Protein AF-A0A9D7ISS3-F1 (afdb_monomer_lite)

Foldseek 3Di:
DDDDDDDPPPPDDPVVVVVVVVPPPPPDDDDDDDDDDDPDPPPVVVVVVVVVVVVVVVVVVVVVVVVVLVVQLVVLVVQLVVLVVQLVVLVVQLVVLVVLLVVQVVCVVVVNHDPVVNVVSVVSNVVSVVSNVVSVVSNVVSVVSSCVSVVVVCVVVVPDDPDPPDDDDD

pLDDT: mean 79.05, std 20.04, range [38.28, 98.62]

Radius of gyration: 44.77 Å; chains: 1; bounding box: 69×73×127 Å

Structure (mmCIF, N/CA/C/O backbone):
data_AF-A0A9D7ISS3-F1
#
_entry.id   AF-A0A9D7ISS3-F1
#
loop_
_atom_site.group_PDB
_atom_site.id
_atom_site.type_symbol
_atom_site.label_atom_id
_atom_site.label_alt_id
_atom_site.label_comp_id
_atom_site.label_asym_id
_atom_site.label_entity_id
_atom_site.label_seq_id
_atom_site.pdbx_PDB_ins_code
_atom_site.Cartn_x
_atom_site.Cartn_y
_atom_site.Cartn_z
_atom_site.occupancy
_atom_site.B_iso_or_equiv
_atom_site.auth_seq_id
_atom_site.auth_comp_id
_atom_site.auth_asym_id
_atom_site.auth_atom_id
_atom_site.pdbx_PDB_model_num
ATOM 1 N N . MET A 1 1 ? 44.462 61.472 -77.812 1.00 38.28 1 MET A N 1
ATOM 2 C CA . MET A 1 1 ? 44.457 61.319 -79.284 1.00 38.28 1 MET A CA 1
ATOM 3 C C . MET A 1 1 ? 43.554 60.134 -79.609 1.00 38.28 1 MET A C 1
ATOM 5 O O . MET A 1 1 ? 43.653 59.120 -78.936 1.00 38.28 1 MET A O 1
ATOM 9 N N . TRP A 1 2 ? 42.589 60.338 -80.500 1.00 43.53 2 TRP A N 1
ATOM 10 C CA . TRP A 1 2 ? 41.388 59.525 -80.738 1.00 43.53 2 TRP A CA 1
ATOM 11 C C . TRP A 1 2 ? 41.636 58.244 -81.549 1.00 43.53 2 TRP A C 1
ATOM 13 O O . TRP A 1 2 ? 42.431 58.313 -82.481 1.00 43.53 2 TRP A O 1
ATOM 23 N N . GLN A 1 3 ? 40.850 57.172 -81.331 1.00 53.03 3 GLN A N 1
ATOM 24 C CA . GLN A 1 3 ? 40.242 56.407 -82.442 1.00 53.03 3 GLN A CA 1
ATOM 25 C C . GLN A 1 3 ? 39.093 55.451 -82.033 1.00 53.03 3 GLN A C 1
ATOM 27 O O . GLN A 1 3 ? 39.272 54.499 -81.286 1.00 53.03 3 GLN A O 1
ATOM 32 N N . ARG A 1 4 ? 37.912 55.794 -82.575 1.00 42.59 4 ARG A N 1
ATOM 33 C CA . ARG A 1 4 ? 36.720 55.029 -83.010 1.00 42.59 4 ARG A CA 1
ATOM 34 C C . ARG A 1 4 ? 36.436 53.634 -82.432 1.00 42.59 4 ARG A C 1
ATOM 36 O O . ARG A 1 4 ? 37.156 52.674 -82.675 1.00 42.59 4 ARG A O 1
ATOM 43 N N . GLY A 1 5 ? 35.236 53.519 -81.859 1.00 46.88 5 GLY A N 1
ATOM 44 C CA . GLY A 1 5 ? 34.550 52.251 -81.648 1.00 46.88 5 GLY A CA 1
ATOM 45 C C . GLY A 1 5 ? 34.221 51.530 -82.958 1.00 46.88 5 GLY A C 1
ATOM 46 O O . GLY A 1 5 ? 33.823 52.142 -83.951 1.00 46.88 5 GLY A O 1
ATOM 47 N N . SER A 1 6 ? 34.371 50.211 -82.915 1.00 49.19 6 SER A N 1
ATOM 48 C CA . SER A 1 6 ? 33.717 49.262 -83.808 1.00 49.19 6 SER A CA 1
ATOM 49 C C . SER A 1 6 ? 32.993 48.264 -82.910 1.00 49.19 6 SER A C 1
ATOM 51 O O . SER A 1 6 ? 33.610 47.512 -82.160 1.00 49.19 6 SER A O 1
ATOM 53 N N . PHE A 1 7 ? 31.666 48.338 -82.898 1.00 45.31 7 PHE A N 1
ATOM 54 C CA . PHE A 1 7 ? 30.847 47.303 -82.284 1.00 45.31 7 PHE A CA 1
ATOM 55 C C . PHE A 1 7 ? 30.885 46.094 -83.225 1.00 45.31 7 PHE A C 1
ATOM 57 O O . PHE A 1 7 ? 30.607 46.280 -84.412 1.00 45.31 7 PHE A O 1
ATOM 64 N N . PRO A 1 8 ? 31.242 44.883 -82.765 1.00 49.69 8 PRO A N 1
ATOM 65 C CA . PRO A 1 8 ? 31.103 43.703 -83.601 1.00 49.69 8 PRO A CA 1
ATOM 66 C C . PRO A 1 8 ? 29.614 43.489 -83.892 1.00 49.69 8 PRO A C 1
ATOM 68 O O . PRO A 1 8 ? 28.801 43.322 -82.982 1.00 49.69 8 PRO A O 1
ATOM 71 N N . GLU A 1 9 ? 29.258 43.542 -85.174 1.00 45.56 9 GLU A N 1
ATOM 72 C CA . GLU A 1 9 ? 27.946 43.157 -85.674 1.00 45.56 9 GLU A CA 1
ATOM 73 C C . GLU A 1 9 ? 27.687 41.697 -85.292 1.00 45.56 9 GLU A C 1
ATOM 75 O O . GLU A 1 9 ? 28.350 40.775 -85.771 1.00 45.56 9 GLU A O 1
ATOM 80 N N . PHE A 1 10 ? 26.708 41.474 -84.419 1.00 43.47 10 PHE A N 1
ATOM 81 C CA . PHE A 1 10 ? 26.147 40.151 -84.186 1.00 43.47 10 PHE A CA 1
ATOM 82 C C . PHE A 1 10 ? 25.366 39.724 -85.438 1.00 43.47 10 PHE A C 1
ATOM 84 O O . PHE A 1 10 ? 24.147 39.872 -85.522 1.00 43.47 10 PHE A O 1
ATOM 91 N N . LEU A 1 11 ? 26.072 39.187 -86.433 1.00 50.19 11 LEU A N 1
ATOM 92 C CA . LEU A 1 11 ? 25.475 38.428 -87.530 1.00 50.19 11 LEU A CA 1
ATOM 93 C C . LEU A 1 11 ? 24.977 37.085 -86.980 1.00 50.19 11 LEU A C 1
ATOM 95 O O . LEU A 1 11 ? 25.670 36.073 -87.001 1.00 50.19 11 LEU A O 1
ATOM 99 N N . GLY A 1 12 ? 23.758 37.097 -86.445 1.00 50.09 12 GLY A N 1
ATOM 100 C CA . GLY A 1 12 ? 23.116 35.921 -85.859 1.00 50.09 12 GLY A CA 1
ATOM 101 C C . GLY A 1 12 ? 21.651 36.177 -85.529 1.00 50.09 12 GLY A C 1
ATOM 102 O O . GLY A 1 12 ? 21.244 36.064 -84.379 1.00 50.09 12 GLY A O 1
ATOM 103 N N . GLY A 1 13 ? 20.863 36.590 -86.524 1.00 52.00 13 GLY A N 1
ATOM 104 C CA . GLY A 1 13 ? 19.436 36.866 -86.354 1.00 52.00 13 GLY A CA 1
ATOM 105 C C . GLY A 1 13 ? 18.609 35.620 -86.009 1.00 52.00 13 GLY A C 1
ATOM 106 O O . GLY A 1 13 ? 18.922 34.506 -86.430 1.00 52.00 13 GLY A O 1
ATOM 107 N N . TYR A 1 14 ? 17.492 35.839 -85.308 1.00 50.41 14 TYR A N 1
ATOM 108 C CA . TYR A 1 14 ? 16.492 34.839 -84.894 1.00 50.41 14 TYR A CA 1
ATOM 109 C C . TYR A 1 14 ? 16.036 33.873 -86.010 1.00 50.41 14 TYR A C 1
ATOM 111 O O . TYR A 1 14 ? 15.641 32.741 -85.730 1.00 50.41 14 TYR A O 1
ATOM 119 N N . GLY A 1 15 ? 16.131 34.284 -87.282 1.00 56.28 15 GLY A N 1
ATOM 120 C CA . GLY A 1 15 ? 15.819 33.442 -88.441 1.00 56.28 15 GLY A CA 1
ATOM 121 C C . GLY A 1 15 ? 16.790 32.275 -88.661 1.00 56.28 15 GLY A C 1
ATOM 122 O O . GLY A 1 15 ? 16.377 31.238 -89.179 1.00 56.28 15 GLY A O 1
ATOM 123 N N . THR A 1 16 ? 18.052 32.396 -88.235 1.00 57.56 16 THR A N 1
ATOM 124 C CA . THR A 1 16 ? 19.068 31.339 -88.392 1.00 57.56 16 THR A CA 1
ATOM 125 C C . THR A 1 16 ? 18.907 30.252 -87.324 1.00 57.56 16 THR A C 1
ATOM 127 O O . THR A 1 16 ? 19.043 29.068 -87.620 1.00 57.56 16 THR A O 1
ATOM 130 N N . SER A 1 17 ? 18.506 30.627 -86.107 1.00 53.97 17 SER A N 1
ATOM 131 C CA . SER A 1 17 ? 18.244 29.702 -84.994 1.00 53.97 17 SER A CA 1
ATOM 132 C C . SER A 1 17 ? 16.984 28.857 -85.222 1.00 53.97 17 SER A C 1
ATOM 134 O O . SER A 1 17 ? 16.974 27.670 -84.906 1.00 53.97 17 SER A O 1
ATOM 136 N N . LEU A 1 18 ? 15.941 29.436 -85.834 1.00 57.16 18 LEU A N 1
ATOM 137 C CA . LEU A 1 18 ? 14.699 28.719 -86.154 1.00 57.16 18 LEU A CA 1
ATOM 138 C C . LEU A 1 18 ? 14.867 27.780 -87.366 1.00 57.16 18 LEU A C 1
ATOM 140 O O . LEU A 1 18 ? 14.327 26.673 -87.372 1.00 57.16 18 LEU A O 1
ATOM 144 N N . LYS A 1 19 ? 15.689 28.165 -88.360 1.00 55.25 19 LYS A N 1
ATOM 145 C CA . LYS A 1 19 ? 16.080 27.276 -89.473 1.00 55.25 19 LYS A CA 1
ATOM 146 C C . LYS A 1 19 ? 16.917 26.081 -89.005 1.00 55.25 19 LYS A C 1
ATOM 148 O O . LYS A 1 19 ? 16.769 25.008 -89.579 1.00 55.25 19 LYS A O 1
ATOM 153 N N . ASN A 1 20 ? 17.726 26.243 -87.956 1.00 54.41 20 ASN A N 1
ATOM 154 C CA . ASN A 1 20 ? 18.547 25.175 -87.370 1.00 54.41 20 ASN A CA 1
ATOM 155 C C . ASN A 1 20 ? 17.775 24.222 -86.431 1.00 54.41 20 ASN A C 1
ATOM 157 O O . ASN A 1 20 ? 18.303 23.172 -86.086 1.00 54.41 20 ASN A O 1
ATOM 161 N N . LEU A 1 21 ? 16.537 24.554 -86.038 1.00 56.84 21 LEU A N 1
ATOM 162 C CA . LEU A 1 21 ? 15.606 23.630 -85.367 1.00 56.84 21 LEU A CA 1
ATOM 163 C C . LEU A 1 21 ? 14.745 22.840 -86.371 1.00 56.84 21 LEU A C 1
ATOM 165 O O . LEU A 1 21 ? 14.408 21.689 -86.115 1.00 56.84 21 LEU A O 1
ATOM 169 N N . LEU A 1 22 ? 14.405 23.444 -87.521 1.00 58.75 22 LEU A N 1
ATOM 170 C CA . LEU A 1 22 ? 13.649 22.798 -88.610 1.00 58.75 22 LEU A CA 1
ATOM 171 C C . LEU A 1 22 ? 14.531 21.924 -89.520 1.00 58.75 22 LEU A C 1
ATOM 173 O O . LEU A 1 22 ? 14.065 20.915 -90.046 1.00 58.75 22 LEU A O 1
ATOM 177 N N . LYS A 1 23 ? 15.814 22.276 -89.686 1.00 54.41 23 LYS A N 1
ATOM 178 C CA . LYS A 1 23 ? 16.851 21.355 -90.161 1.00 54.41 23 LYS A CA 1
ATOM 179 C C . LYS A 1 23 ? 17.320 20.528 -88.975 1.00 54.41 23 LYS A C 1
ATOM 181 O O . LYS A 1 23 ? 18.109 20.995 -88.166 1.00 54.41 23 LYS A O 1
ATOM 186 N N . ASN A 1 24 ? 16.838 19.301 -88.890 1.00 50.53 24 ASN A N 1
ATOM 187 C CA . ASN A 1 24 ? 17.276 18.252 -87.973 1.00 50.53 24 ASN A CA 1
ATOM 188 C C . ASN A 1 24 ? 18.775 17.875 -88.170 1.00 50.53 24 ASN A C 1
ATOM 190 O O . ASN A 1 24 ? 19.089 16.737 -88.507 1.00 50.53 24 ASN A O 1
ATOM 194 N N . GLU A 1 25 ? 19.707 18.830 -88.031 1.00 54.62 25 GLU A N 1
ATOM 195 C CA . GLU A 1 25 ? 21.144 18.700 -88.349 1.00 54.62 25 GLU A CA 1
ATOM 196 C C . GLU A 1 25 ? 22.076 18.899 -87.138 1.00 54.62 25 GLU A C 1
ATOM 198 O O . GLU A 1 25 ? 23.281 19.058 -87.301 1.00 54.62 25 GLU A O 1
ATOM 203 N N . PHE A 1 26 ? 21.570 18.772 -85.909 1.00 48.69 26 PHE A N 1
ATOM 204 C CA . PHE A 1 26 ? 22.425 18.495 -84.747 1.00 48.69 26 PHE A CA 1
ATOM 205 C C . PHE A 1 26 ? 2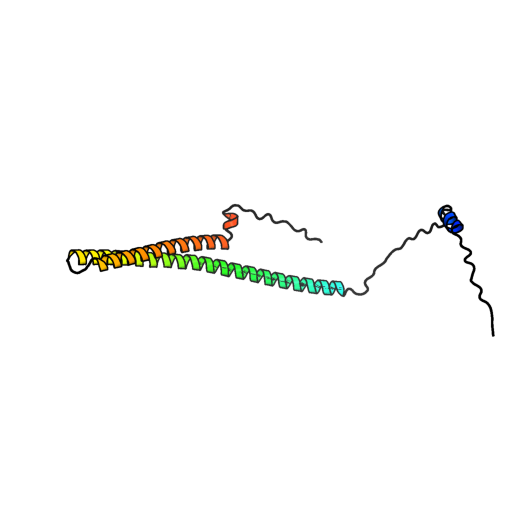2.017 17.174 -84.104 1.00 48.69 26 PHE A C 1
ATOM 207 O O . PHE A 1 26 ? 21.434 17.121 -83.025 1.00 48.69 26 PHE A O 1
ATOM 214 N N . ARG A 1 27 ? 22.344 16.069 -84.784 1.00 46.22 27 ARG A N 1
ATOM 215 C CA . ARG A 1 27 ? 22.347 14.735 -84.177 1.00 46.22 27 ARG A CA 1
ATOM 216 C C . ARG A 1 27 ? 23.550 14.631 -83.239 1.00 46.22 27 ARG A C 1
ATOM 218 O O . ARG A 1 27 ? 24.561 14.020 -83.567 1.00 46.22 27 ARG A O 1
ATOM 225 N N . THR A 1 28 ? 23.449 15.241 -82.066 1.00 55.00 28 THR A N 1
ATOM 226 C CA . THR A 1 28 ? 24.368 14.996 -80.955 1.00 55.00 28 THR A CA 1
ATOM 227 C C . THR A 1 28 ? 23.768 13.910 -80.075 1.00 55.00 28 THR A C 1
ATOM 229 O O . THR A 1 28 ? 22.966 14.157 -79.182 1.00 55.00 28 THR A O 1
ATOM 232 N N . TRP A 1 29 ? 24.140 12.661 -80.350 1.00 48.16 29 TRP A N 1
ATOM 233 C CA . TRP A 1 29 ? 23.893 11.572 -79.413 1.00 48.16 29 TRP A CA 1
ATOM 234 C C . TRP A 1 29 ? 25.015 11.594 -78.375 1.00 48.16 29 TRP A C 1
ATOM 236 O O . TRP A 1 29 ? 26.152 11.242 -78.684 1.00 48.16 29 TRP A O 1
ATOM 246 N N . SER A 1 30 ? 24.724 12.073 -77.166 1.00 62.72 30 SER A N 1
ATOM 247 C CA . SER A 1 30 ? 25.647 11.968 -76.040 1.00 62.72 30 SER A CA 1
ATOM 248 C C . SER A 1 30 ? 25.344 10.689 -75.262 1.00 62.72 30 SER A C 1
ATOM 250 O O . SER A 1 30 ? 24.278 10.517 -74.677 1.00 62.72 30 SER A O 1
ATOM 252 N N . VAL A 1 31 ? 26.304 9.770 -75.261 1.00 58.94 31 VAL A N 1
ATOM 253 C CA . VAL A 1 31 ? 26.329 8.626 -74.348 1.00 58.94 31 VAL A CA 1
ATOM 254 C C . VAL A 1 31 ? 27.382 8.949 -73.298 1.00 58.94 31 VAL A C 1
ATOM 256 O O . VAL A 1 31 ? 28.576 8.936 -73.585 1.00 58.94 31 VAL A O 1
ATOM 259 N N . GLY A 1 32 ? 26.940 9.320 -72.099 1.00 61.25 32 GLY A N 1
ATOM 260 C CA . GLY A 1 32 ? 27.816 9.580 -70.959 1.00 61.25 32 GLY A CA 1
ATOM 261 C C . GLY A 1 32 ? 27.780 8.405 -69.990 1.00 61.25 32 GLY A C 1
ATOM 262 O O . GLY A 1 32 ? 26.720 8.082 -69.463 1.00 61.25 32 GLY A O 1
ATOM 263 N N . LEU A 1 33 ? 28.927 7.777 -69.732 1.00 64.75 33 LEU A N 1
ATOM 264 C CA . LEU A 1 33 ? 29.078 6.817 -68.639 1.00 64.75 33 LEU A CA 1
ATOM 265 C C . LEU A 1 33 ? 29.734 7.537 -67.460 1.00 64.75 33 LEU A C 1
ATOM 267 O O . LEU A 1 33 ? 30.898 7.926 -67.533 1.00 64.75 33 LEU A O 1
ATOM 271 N N . ASN A 1 34 ? 28.980 7.747 -66.381 1.00 62.78 34 ASN A N 1
ATOM 272 C CA . ASN A 1 34 ? 29.509 8.348 -65.161 1.00 62.78 34 ASN A CA 1
ATOM 273 C C . ASN A 1 34 ? 30.086 7.253 -64.253 1.00 62.78 34 ASN A C 1
ATOM 275 O O . ASN A 1 34 ? 29.345 6.564 -63.552 1.00 62.78 34 ASN A O 1
ATOM 279 N N . PHE A 1 35 ? 31.406 7.084 -64.263 1.00 58.81 35 PHE A N 1
ATOM 280 C CA . PHE A 1 35 ? 32.096 6.146 -63.379 1.00 58.81 35 PHE A CA 1
ATOM 281 C C . PHE A 1 35 ? 32.520 6.853 -62.090 1.00 58.81 35 PHE A C 1
ATOM 283 O O . PHE A 1 35 ? 33.467 7.635 -62.073 1.00 58.81 35 PHE A O 1
ATOM 290 N N . THR A 1 36 ? 31.829 6.560 -60.988 1.00 67.69 36 THR A N 1
ATOM 291 C CA . THR A 1 36 ? 32.231 7.015 -59.649 1.00 67.69 36 THR A CA 1
ATOM 292 C C . THR A 1 36 ? 33.025 5.907 -58.961 1.00 67.69 36 THR A C 1
ATOM 294 O O . THR A 1 36 ? 32.450 4.906 -58.542 1.00 67.69 36 THR A O 1
ATOM 297 N N . PHE A 1 37 ? 34.344 6.075 -58.833 1.00 65.88 37 PHE A N 1
ATOM 298 C CA . PHE A 1 37 ? 35.215 5.131 -58.124 1.00 65.88 37 PHE A CA 1
ATOM 299 C C . PHE A 1 37 ? 35.748 5.767 -56.827 1.00 65.88 37 PHE A C 1
ATOM 301 O O . PHE A 1 37 ? 36.648 6.610 -56.877 1.00 65.88 37 PHE A O 1
ATOM 308 N N . PRO A 1 38 ? 35.200 5.421 -55.647 1.00 60.84 38 PRO A N 1
ATOM 309 C CA . PRO A 1 38 ? 35.669 5.983 -54.388 1.00 60.84 38 PRO A CA 1
ATOM 310 C C . PRO A 1 38 ? 37.037 5.390 -54.012 1.00 60.84 38 PRO A C 1
ATOM 312 O O . PRO A 1 38 ? 37.140 4.274 -53.514 1.00 60.84 38 PRO A O 1
ATOM 315 N N . LEU A 1 39 ? 38.099 6.179 -54.195 1.00 62.97 39 LEU A N 1
ATOM 316 C CA . LEU A 1 39 ? 39.501 5.796 -53.952 1.00 62.97 39 LEU A CA 1
ATOM 317 C C . LEU A 1 39 ? 39.822 5.418 -52.489 1.00 62.97 39 LEU A C 1
ATOM 319 O O . LEU A 1 39 ? 40.873 4.841 -52.215 1.00 62.97 39 LEU A O 1
ATOM 323 N N . ARG A 1 40 ? 38.951 5.744 -51.520 1.00 63.69 40 ARG A N 1
ATOM 324 C CA . ARG A 1 40 ? 39.156 5.430 -50.095 1.00 63.69 40 ARG A CA 1
ATOM 325 C C . ARG A 1 40 ? 37.861 5.023 -49.406 1.00 63.69 40 ARG A C 1
ATOM 327 O O . ARG A 1 40 ? 36.984 5.850 -49.168 1.00 63.69 40 ARG A O 1
ATOM 334 N N . ASN A 1 41 ? 37.813 3.776 -48.943 1.00 68.50 41 ASN A N 1
ATOM 335 C CA . ASN A 1 41 ? 36.703 3.212 -48.173 1.00 68.50 41 ASN A CA 1
ATOM 336 C C . ASN A 1 41 ? 36.652 3.708 -46.702 1.00 68.50 41 ASN A C 1
ATOM 338 O O . ASN A 1 41 ? 36.447 2.937 -45.766 1.00 68.50 41 ASN A O 1
ATOM 342 N N . ARG A 1 42 ? 36.925 5.001 -46.459 1.00 70.06 42 ARG A N 1
ATOM 343 C CA . ARG A 1 42 ? 36.926 5.600 -45.108 1.00 70.06 42 ARG A CA 1
ATOM 344 C C . ARG A 1 42 ? 35.503 5.765 -44.577 1.00 70.06 42 ARG A C 1
ATOM 346 O O . ARG A 1 42 ? 35.272 5.555 -43.393 1.00 70.06 42 ARG A O 1
ATOM 353 N N . THR A 1 43 ? 34.560 6.100 -45.455 1.00 75.31 43 THR A N 1
ATOM 354 C CA . THR A 1 43 ? 33.154 6.301 -45.093 1.00 75.31 43 THR A CA 1
ATOM 355 C C . THR A 1 43 ? 32.479 4.994 -44.688 1.00 75.31 43 THR A C 1
ATOM 357 O O . THR A 1 43 ? 31.820 4.985 -43.655 1.00 75.31 43 THR A O 1
ATOM 360 N N . ALA A 1 44 ? 32.688 3.877 -45.402 1.00 71.25 44 ALA A N 1
ATOM 361 C CA . ALA A 1 44 ? 32.073 2.612 -44.984 1.00 71.25 44 ALA A CA 1
ATOM 362 C C . ALA A 1 44 ? 32.700 2.060 -43.695 1.00 71.25 44 ALA A C 1
ATOM 364 O O . ALA A 1 44 ? 31.967 1.574 -42.844 1.00 71.25 44 ALA A O 1
ATOM 365 N N . LYS A 1 45 ? 34.016 2.224 -43.478 1.00 75.75 45 LYS A N 1
ATOM 366 C CA . LYS A 1 45 ? 34.648 1.896 -42.182 1.00 75.75 45 LYS A CA 1
ATOM 367 C C . LYS A 1 45 ? 34.094 2.746 -41.031 1.00 75.75 45 LYS A C 1
ATOM 369 O O . LYS A 1 45 ? 33.830 2.220 -39.959 1.00 75.75 45 LYS A O 1
ATOM 374 N N . ALA A 1 46 ? 33.881 4.045 -41.254 1.00 77.31 46 ALA A N 1
ATOM 375 C CA . ALA A 1 46 ? 33.262 4.923 -40.260 1.00 77.31 46 ALA A CA 1
ATOM 376 C C . ALA A 1 46 ? 31.777 4.590 -40.017 1.00 77.31 46 ALA A C 1
ATOM 378 O O . ALA A 1 46 ? 31.302 4.735 -38.895 1.00 77.31 46 ALA A O 1
ATOM 379 N N . ASN A 1 47 ? 31.045 4.153 -41.047 1.00 83.38 47 ASN A N 1
ATOM 380 C CA . ASN A 1 47 ? 29.668 3.672 -40.911 1.00 83.38 47 ASN A CA 1
ATOM 381 C C . ASN A 1 47 ? 29.613 2.358 -40.118 1.00 83.38 47 ASN A C 1
ATOM 383 O O . ASN A 1 47 ? 28.757 2.234 -39.252 1.00 83.38 47 ASN A O 1
ATOM 387 N N . LEU A 1 48 ? 30.540 1.425 -40.365 1.00 83.00 48 LEU A N 1
ATOM 388 C CA . LEU A 1 48 ? 30.644 0.169 -39.618 1.00 83.00 48 LEU A CA 1
ATOM 389 C C . LEU A 1 48 ? 30.934 0.425 -38.135 1.00 83.00 48 LEU A C 1
ATOM 391 O O . LEU A 1 48 ? 30.189 -0.049 -37.290 1.00 83.00 48 LEU A O 1
ATOM 395 N N . GLY A 1 49 ? 31.929 1.263 -37.819 1.00 83.56 49 GLY A N 1
ATOM 396 C CA . GLY A 1 49 ? 32.217 1.618 -36.424 1.00 83.56 49 GLY A CA 1
ATOM 397 C C . GLY A 1 49 ? 31.044 2.321 -35.725 1.00 83.56 49 GLY A C 1
ATOM 398 O O . GLY A 1 49 ? 30.802 2.093 -34.544 1.00 83.56 49 GLY A O 1
ATOM 399 N N . ARG A 1 50 ? 30.260 3.135 -36.452 1.00 88.31 50 ARG A N 1
ATOM 400 C CA . ARG A 1 50 ? 29.003 3.699 -35.927 1.00 88.31 50 ARG A CA 1
ATOM 401 C C . ARG A 1 50 ? 27.937 2.627 -35.688 1.00 88.31 50 ARG A C 1
ATOM 403 O O . ARG A 1 50 ? 27.229 2.715 -34.689 1.00 88.31 50 ARG A O 1
ATOM 410 N N . ALA A 1 51 ? 27.809 1.645 -36.578 1.00 86.81 51 ALA A N 1
ATOM 411 C CA . ALA A 1 51 ? 26.847 0.555 -36.432 1.00 86.81 51 ALA A CA 1
ATOM 412 C C . ALA A 1 51 ? 27.177 -0.338 -35.224 1.00 86.81 51 ALA A C 1
ATOM 414 O O . ALA A 1 51 ? 26.286 -0.606 -34.427 1.00 86.81 51 ALA A O 1
ATOM 415 N N . GLU A 1 52 ? 28.449 -0.698 -35.032 1.00 92.38 52 GLU A N 1
ATOM 416 C CA . GLU A 1 52 ? 28.919 -1.468 -33.866 1.00 92.38 52 GLU A CA 1
ATOM 417 C C . GLU A 1 52 ? 28.657 -0.730 -32.543 1.00 92.38 52 GLU A C 1
ATOM 419 O O . GLU A 1 52 ? 28.227 -1.325 -31.555 1.00 92.38 52 GLU A O 1
ATOM 424 N N . GLU A 1 53 ? 28.889 0.585 -32.500 1.00 92.00 53 GLU A N 1
ATOM 425 C CA . GLU A 1 53 ? 28.586 1.376 -31.303 1.00 92.00 53 GLU A CA 1
ATOM 426 C C . GLU A 1 53 ? 27.073 1.496 -31.061 1.00 92.00 53 GLU A C 1
ATOM 428 O O . GLU A 1 53 ? 26.616 1.405 -29.923 1.00 92.00 53 GLU A O 1
ATOM 433 N N . THR A 1 54 ? 26.279 1.634 -32.128 1.00 93.00 54 THR A N 1
ATOM 434 C CA . THR A 1 54 ? 24.809 1.637 -32.035 1.00 93.00 54 THR A CA 1
ATOM 435 C C . THR A 1 54 ? 24.290 0.302 -31.496 1.00 93.00 54 THR A C 1
ATOM 437 O O . THR A 1 54 ? 23.407 0.290 -30.643 1.00 93.00 54 THR A O 1
ATOM 440 N N . GLU A 1 55 ? 24.864 -0.821 -31.930 1.00 93.44 55 GLU A N 1
ATOM 441 C CA . GLU A 1 55 ? 24.531 -2.155 -31.424 1.00 93.44 55 GLU A CA 1
ATOM 442 C C . GLU A 1 55 ? 24.791 -2.266 -29.915 1.00 93.44 55 GLU A C 1
ATOM 444 O O . GLU A 1 55 ? 23.900 -2.665 -29.164 1.00 93.44 55 GLU A O 1
ATOM 449 N N . LYS A 1 56 ? 25.966 -1.832 -29.439 1.00 92.94 56 LYS A N 1
ATOM 450 C CA . LYS A 1 56 ? 26.281 -1.815 -27.998 1.00 92.94 56 LYS A CA 1
ATOM 451 C C . LYS A 1 56 ? 25.314 -0.940 -27.209 1.00 92.94 56 LYS A C 1
ATOM 453 O O . LYS A 1 56 ? 24.899 -1.312 -26.112 1.00 92.94 56 LYS A O 1
ATOM 458 N N . GLN A 1 57 ? 24.949 0.223 -27.748 1.00 92.31 57 GLN A N 1
ATOM 459 C CA . GLN A 1 57 ? 23.968 1.102 -27.114 1.00 92.31 57 GLN A CA 1
ATOM 460 C C . GLN A 1 57 ? 22.598 0.429 -27.005 1.00 92.31 57 GLN A C 1
ATOM 462 O O . GLN A 1 57 ? 21.970 0.524 -25.950 1.00 92.31 57 GLN A O 1
ATOM 467 N N . LEU A 1 58 ? 22.155 -0.276 -28.049 1.00 92.06 58 LEU A N 1
ATOM 468 C CA . LEU A 1 58 ? 20.902 -1.031 -28.037 1.00 92.06 58 LEU A CA 1
ATOM 469 C C . LEU A 1 58 ? 20.941 -2.194 -27.036 1.00 92.06 58 LEU A C 1
ATOM 471 O O . LEU A 1 58 ? 19.975 -2.368 -26.295 1.00 92.06 58 LEU A O 1
ATOM 475 N N . ASP A 1 59 ? 22.053 -2.931 -26.933 1.00 93.06 59 ASP A N 1
ATOM 476 C CA . ASP A 1 59 ? 22.211 -3.988 -25.919 1.00 93.06 59 ASP A CA 1
ATOM 477 C C . ASP A 1 59 ? 22.123 -3.414 -24.495 1.00 93.06 59 ASP A C 1
ATOM 479 O O . ASP A 1 59 ? 21.379 -3.916 -23.651 1.00 93.06 59 ASP A O 1
ATOM 483 N N . LEU A 1 60 ? 22.811 -2.300 -24.228 1.00 93.06 60 LEU A N 1
ATOM 484 C CA . LEU A 1 60 ? 22.737 -1.623 -22.931 1.00 93.06 60 LEU A CA 1
ATOM 485 C C . LEU A 1 60 ? 21.328 -1.102 -22.623 1.00 93.06 60 LEU A C 1
ATOM 487 O O . LEU A 1 60 ? 20.881 -1.205 -21.479 1.00 93.06 60 LEU A O 1
ATOM 491 N N . GLN A 1 61 ? 20.620 -0.550 -23.612 1.00 90.50 61 GLN A N 1
ATOM 492 C CA . GLN A 1 61 ? 19.225 -0.134 -23.450 1.00 90.50 61 GLN A CA 1
ATOM 493 C C . GLN A 1 61 ? 18.323 -1.330 -23.139 1.00 90.50 61 GLN A C 1
ATOM 495 O O . GLN A 1 61 ? 17.525 -1.254 -22.208 1.00 90.50 61 GLN A O 1
ATOM 500 N N . ASN A 1 62 ? 18.496 -2.448 -23.844 1.00 83.06 62 ASN A N 1
ATOM 501 C CA . ASN A 1 62 ? 17.735 -3.668 -23.603 1.00 83.06 62 ASN A CA 1
ATOM 502 C C . ASN A 1 62 ? 17.961 -4.209 -22.181 1.00 83.06 62 ASN A C 1
ATOM 504 O O . ASN A 1 62 ? 17.006 -4.454 -21.446 1.00 83.06 62 ASN A O 1
ATOM 508 N N . ARG A 1 63 ? 19.223 -4.301 -21.739 1.00 85.12 63 ARG A N 1
ATOM 509 C CA . ARG A 1 63 ? 19.564 -4.719 -20.366 1.00 85.12 63 ARG A CA 1
ATOM 510 C C . ARG A 1 63 ? 18.938 -3.812 -19.309 1.00 85.12 63 ARG A C 1
ATOM 512 O O . ARG A 1 63 ? 18.409 -4.314 -18.322 1.00 85.12 63 ARG A O 1
ATOM 519 N N . ARG A 1 64 ? 18.967 -2.490 -19.514 1.00 84.69 64 ARG A N 1
ATOM 520 C CA . ARG A 1 64 ? 18.322 -1.524 -18.607 1.00 84.69 64 ARG A CA 1
ATOM 521 C C . ARG A 1 64 ? 16.810 -1.727 -18.549 1.00 84.69 64 ARG A C 1
ATOM 523 O O . ARG A 1 64 ? 16.245 -1.711 -17.462 1.00 84.69 64 ARG A O 1
ATOM 530 N N . THR A 1 65 ? 16.161 -1.954 -19.690 1.00 78.00 65 THR A N 1
ATOM 531 C CA . THR A 1 65 ? 14.722 -2.242 -19.746 1.00 78.00 65 THR A CA 1
ATOM 532 C C . THR A 1 65 ? 14.377 -3.513 -18.972 1.00 78.00 65 THR A C 1
ATOM 534 O O . THR A 1 65 ? 13.461 -3.487 -18.156 1.00 78.00 65 THR A O 1
ATOM 537 N N . LEU A 1 66 ? 15.143 -4.595 -19.144 1.00 78.50 66 LEU A N 1
ATOM 538 C CA . LEU A 1 66 ? 14.934 -5.846 -18.403 1.00 78.50 66 LEU A CA 1
ATOM 539 C C . LEU A 1 66 ? 15.091 -5.665 -16.887 1.00 78.50 66 LEU A C 1
ATOM 541 O O . LEU A 1 66 ? 14.254 -6.140 -16.124 1.00 78.50 66 LEU A O 1
ATOM 545 N N . GLN A 1 67 ? 16.119 -4.935 -16.449 1.00 80.06 67 GLN A N 1
ATOM 546 C CA . GLN A 1 67 ? 16.325 -4.625 -15.030 1.00 80.06 67 GLN A CA 1
ATOM 547 C C . GLN A 1 67 ? 15.180 -3.787 -14.450 1.00 80.06 67 GLN A C 1
ATOM 549 O O . GLN A 1 67 ? 14.723 -4.050 -13.339 1.00 80.06 67 GLN A O 1
ATOM 554 N N . ASN A 1 68 ? 14.690 -2.800 -15.203 1.00 81.69 68 ASN A N 1
ATOM 555 C CA . ASN A 1 68 ? 13.553 -1.986 -14.777 1.00 81.69 68 ASN A CA 1
ATOM 556 C C . ASN A 1 68 ? 12.291 -2.839 -14.605 1.00 81.69 68 ASN A C 1
ATOM 558 O O . ASN A 1 68 ? 11.613 -2.699 -13.591 1.00 81.69 68 ASN A O 1
ATOM 562 N N . ILE A 1 69 ? 12.022 -3.757 -15.541 1.00 83.69 69 ILE A N 1
ATOM 563 C CA . ILE A 1 69 ? 10.893 -4.694 -15.448 1.00 83.69 69 ILE A CA 1
ATOM 564 C C . ILE A 1 69 ? 11.037 -5.592 -14.211 1.00 83.69 69 ILE A C 1
ATOM 566 O O . ILE A 1 69 ? 10.074 -5.767 -13.469 1.00 83.69 69 ILE A O 1
ATOM 570 N N . GLU A 1 70 ? 12.231 -6.129 -13.938 1.00 83.62 70 GLU A N 1
ATOM 571 C CA . GLU A 1 70 ? 12.469 -6.968 -12.754 1.00 83.62 70 GLU A CA 1
ATOM 572 C C . GLU A 1 70 ? 12.170 -6.215 -11.447 1.00 83.62 70 GLU A C 1
ATOM 574 O O . GLU A 1 70 ? 11.482 -6.730 -10.559 1.00 83.62 70 GLU A O 1
ATOM 579 N N . VAL A 1 71 ? 12.653 -4.975 -11.339 1.00 87.62 71 VAL A N 1
ATOM 580 C CA . VAL A 1 71 ? 12.402 -4.111 -10.179 1.00 87.62 71 VAL A CA 1
ATOM 581 C C . VAL A 1 71 ? 10.915 -3.778 -10.056 1.00 87.62 71 VAL A C 1
ATOM 583 O O . VAL A 1 71 ? 10.372 -3.824 -8.952 1.00 87.62 71 VAL A O 1
ATOM 586 N N . GLU A 1 72 ? 10.238 -3.484 -11.165 1.00 86.88 72 GLU A N 1
ATOM 587 C CA . GLU A 1 72 ? 8.805 -3.182 -11.186 1.00 86.88 72 GLU A CA 1
ATOM 588 C C . GLU A 1 72 ? 7.977 -4.377 -10.685 1.00 86.88 72 GLU A C 1
ATOM 590 O O . GLU A 1 72 ? 7.141 -4.212 -9.792 1.00 86.88 72 GLU A O 1
ATOM 595 N N . VAL A 1 73 ? 8.265 -5.594 -11.170 1.00 89.50 73 VAL A N 1
ATOM 596 C CA . VAL A 1 73 ? 7.588 -6.828 -10.726 1.00 89.50 73 VAL A CA 1
ATOM 597 C C . VAL A 1 73 ? 7.829 -7.060 -9.236 1.00 89.50 73 VAL A C 1
ATOM 599 O O . VAL A 1 73 ? 6.883 -7.296 -8.482 1.00 89.50 73 VAL A O 1
ATOM 602 N N . ARG A 1 74 ? 9.084 -6.958 -8.783 1.00 89.06 74 ARG A N 1
ATOM 603 C CA . ARG A 1 74 ? 9.439 -7.147 -7.369 1.00 89.06 74 ARG A CA 1
ATOM 604 C C . ARG A 1 74 ? 8.713 -6.146 -6.470 1.00 89.06 74 ARG A C 1
ATOM 606 O O . ARG A 1 74 ? 8.186 -6.535 -5.428 1.00 89.06 74 ARG A O 1
ATOM 613 N N . ASN A 1 75 ? 8.649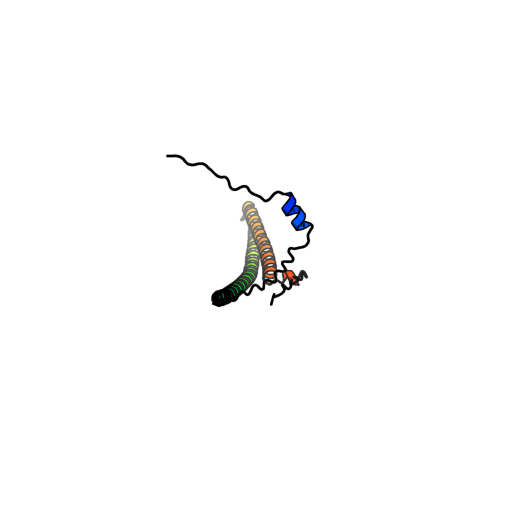 -4.881 -6.878 1.00 92.81 75 ASN A N 1
ATOM 614 C CA . ASN A 1 75 ? 7.944 -3.837 -6.137 1.00 92.81 75 ASN A CA 1
ATOM 615 C C . ASN A 1 75 ? 6.437 -4.104 -6.070 1.00 92.81 75 ASN A C 1
ATOM 617 O O . ASN A 1 75 ? 5.828 -3.903 -5.016 1.00 92.81 75 ASN A O 1
ATOM 621 N N . ALA A 1 76 ? 5.836 -4.585 -7.160 1.00 91.81 76 ALA A N 1
ATOM 622 C CA . ALA A 1 76 ? 4.418 -4.921 -7.193 1.00 91.81 76 ALA A CA 1
ATOM 623 C C . ALA A 1 76 ? 4.088 -6.098 -6.259 1.00 91.81 76 ALA A C 1
ATOM 625 O O . ALA A 1 76 ? 3.157 -6.002 -5.460 1.00 91.81 76 ALA A O 1
ATOM 626 N N . VAL A 1 77 ? 4.896 -7.166 -6.274 1.00 94.69 77 VAL A N 1
ATOM 627 C CA . VAL A 1 77 ? 4.745 -8.303 -5.346 1.00 94.69 77 VAL A CA 1
ATOM 628 C C . VAL A 1 77 ? 4.879 -7.841 -3.894 1.00 94.69 77 VAL A C 1
ATOM 630 O O . VAL A 1 77 ? 4.018 -8.137 -3.064 1.00 94.69 77 VAL A O 1
ATOM 633 N N . GLN A 1 78 ? 5.917 -7.059 -3.588 1.00 96.25 78 GLN A N 1
ATOM 634 C CA . GLN A 1 78 ? 6.133 -6.527 -2.242 1.00 96.25 78 GLN A CA 1
ATOM 635 C C . GLN A 1 78 ? 4.972 -5.634 -1.783 1.00 96.25 78 GLN A C 1
ATOM 637 O O . GLN A 1 78 ? 4.609 -5.638 -0.604 1.00 96.25 78 GLN A O 1
ATOM 642 N N . SER A 1 79 ? 4.374 -4.877 -2.705 1.00 96.50 79 SER A N 1
ATOM 643 C CA . SER A 1 79 ? 3.220 -4.022 -2.421 1.00 96.50 79 SER A CA 1
ATOM 644 C C . SER A 1 79 ? 1.989 -4.844 -2.043 1.00 96.50 79 SER A C 1
ATOM 646 O O . SER A 1 79 ? 1.326 -4.500 -1.066 1.00 96.50 79 SER A O 1
ATOM 648 N N . VAL A 1 80 ? 1.722 -5.951 -2.747 1.00 97.31 80 VAL A N 1
ATOM 649 C CA . VAL A 1 80 ? 0.621 -6.877 -2.423 1.00 97.31 80 VAL A CA 1
ATOM 650 C C . VAL A 1 80 ? 0.806 -7.501 -1.044 1.00 97.31 80 VAL A C 1
ATOM 652 O O . VAL A 1 80 ? -0.119 -7.482 -0.231 1.00 97.31 80 VAL A O 1
ATOM 655 N N . GLU A 1 81 ? 2.006 -8.000 -0.747 1.00 97.50 81 GLU A N 1
ATOM 656 C CA . GLU A 1 81 ? 2.308 -8.610 0.553 1.00 97.50 81 GLU A CA 1
ATOM 657 C C . GLU A 1 81 ? 2.159 -7.592 1.693 1.00 97.50 81 GLU A C 1
ATOM 659 O O . GLU A 1 81 ? 1.501 -7.842 2.703 1.00 97.50 81 GLU A O 1
ATOM 664 N N . THR A 1 82 ? 2.687 -6.383 1.498 1.00 97.81 82 THR A N 1
ATOM 665 C CA . THR A 1 82 ? 2.569 -5.303 2.486 1.00 97.81 82 THR A CA 1
ATOM 666 C C . THR A 1 82 ? 1.110 -4.883 2.687 1.00 97.81 82 THR A C 1
ATOM 668 O O . THR A 1 82 ? 0.691 -4.629 3.817 1.00 97.81 82 THR A O 1
ATOM 671 N N . ALA A 1 83 ? 0.313 -4.815 1.617 1.00 97.56 83 ALA A N 1
ATOM 672 C CA . ALA A 1 83 ? -1.107 -4.490 1.709 1.00 97.56 83 ALA A CA 1
ATOM 673 C C . ALA A 1 83 ? -1.898 -5.580 2.450 1.00 97.56 83 ALA A C 1
ATOM 675 O O . ALA A 1 83 ? -2.773 -5.258 3.253 1.00 97.56 83 ALA A O 1
ATOM 676 N N . LYS A 1 84 ? -1.543 -6.856 2.263 1.00 97.69 84 LYS A N 1
ATOM 677 C CA . LYS A 1 84 ? -2.125 -7.971 3.017 1.00 97.69 84 LYS A CA 1
ATOM 678 C C . LYS A 1 84 ? -1.855 -7.846 4.519 1.00 97.69 84 LYS A C 1
ATOM 680 O O . LYS A 1 84 ? -2.793 -7.898 5.311 1.00 97.69 84 LYS A O 1
ATOM 685 N N . LEU A 1 85 ? -0.609 -7.573 4.909 1.00 97.94 85 LEU A N 1
ATOM 686 C CA . LEU A 1 85 ? -0.253 -7.339 6.316 1.00 97.94 85 LEU A CA 1
ATOM 687 C C . LEU A 1 85 ? -0.990 -6.124 6.907 1.00 97.94 85 LEU A C 1
ATOM 689 O O . LEU A 1 85 ? -1.400 -6.140 8.068 1.00 97.94 85 LEU A O 1
ATOM 693 N N . ARG A 1 86 ? -1.216 -5.072 6.107 1.00 97.69 86 ARG A N 1
ATOM 694 C CA . ARG A 1 86 ? -2.025 -3.915 6.528 1.00 97.69 86 ARG A CA 1
ATOM 695 C C . ARG A 1 86 ? -3.483 -4.282 6.786 1.00 97.69 86 ARG A C 1
ATOM 697 O O . ARG A 1 86 ? -4.053 -3.753 7.737 1.00 97.69 86 ARG A O 1
ATOM 704 N N . ILE A 1 87 ? -4.079 -5.168 5.984 1.00 98.38 87 ILE A N 1
ATOM 705 C CA . ILE A 1 87 ? -5.437 -5.673 6.238 1.00 98.38 87 ILE A CA 1
ATOM 706 C C . ILE A 1 87 ? -5.481 -6.400 7.581 1.00 98.38 87 ILE A C 1
ATOM 708 O O . ILE A 1 87 ? -6.363 -6.125 8.390 1.00 98.38 87 ILE A O 1
ATOM 712 N N . GLU A 1 88 ? -4.527 -7.296 7.840 1.00 98.00 88 GLU A N 1
ATOM 713 C CA . GLU A 1 88 ? -4.472 -8.060 9.092 1.00 98.00 88 GLU A CA 1
ATOM 714 C C . GLU A 1 88 ? -4.351 -7.135 10.312 1.00 98.00 88 GLU A C 1
ATOM 716 O O . GLU A 1 88 ? -5.116 -7.266 11.271 1.00 98.00 88 GLU A O 1
ATOM 721 N N . ALA A 1 89 ? -3.469 -6.134 10.243 1.00 98.19 89 ALA A N 1
ATOM 722 C CA . ALA A 1 89 ? -3.316 -5.132 11.294 1.00 98.19 89 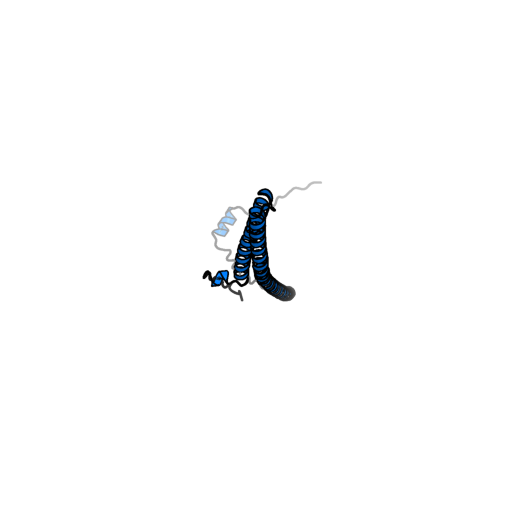ALA A CA 1
ATOM 723 C C . ALA A 1 89 ? -4.585 -4.283 11.491 1.00 98.19 89 ALA A C 1
ATOM 725 O O . ALA A 1 89 ? -5.005 -4.042 12.624 1.00 98.19 89 ALA A O 1
ATOM 726 N N . ALA A 1 90 ? -5.221 -3.843 10.400 1.00 98.31 90 ALA A N 1
ATOM 727 C CA . ALA A 1 90 ? -6.435 -3.036 10.464 1.00 98.31 90 ALA A CA 1
ATOM 728 C C . ALA A 1 90 ? -7.625 -3.826 11.029 1.00 98.31 90 ALA A C 1
ATOM 730 O O . ALA A 1 90 ? -8.382 -3.297 11.844 1.00 98.31 90 ALA A O 1
ATOM 731 N N . LYS A 1 91 ? -7.752 -5.104 10.659 1.00 98.44 91 LYS A N 1
ATOM 732 C CA . LYS A 1 91 ? -8.763 -6.012 11.204 1.00 98.44 91 LYS A CA 1
ATOM 733 C C . LYS A 1 91 ? -8.577 -6.207 12.706 1.00 98.44 91 LYS A C 1
ATOM 735 O O . LYS A 1 91 ? -9.533 -6.035 13.459 1.00 98.44 91 LYS A O 1
ATOM 740 N N . ALA A 1 92 ? -7.346 -6.471 13.150 1.00 98.38 92 ALA A N 1
ATOM 741 C CA . ALA A 1 92 ? -7.034 -6.577 14.573 1.00 98.38 92 ALA A CA 1
ATOM 742 C C . ALA A 1 92 ? -7.385 -5.281 15.326 1.00 98.38 92 ALA A C 1
ATOM 744 O O . ALA A 1 92 ? -8.037 -5.329 16.366 1.00 98.38 92 ALA A O 1
ATOM 745 N N . ALA A 1 93 ? -7.029 -4.112 14.781 1.00 98.19 93 ALA A N 1
ATOM 746 C CA . ALA A 1 93 ? -7.370 -2.820 15.378 1.00 98.19 93 ALA A CA 1
ATOM 747 C C . ALA A 1 93 ? -8.890 -2.603 15.497 1.00 98.19 93 ALA A C 1
ATOM 749 O O . ALA A 1 93 ? -9.371 -2.140 16.532 1.00 98.19 93 ALA A O 1
ATOM 750 N N . LYS A 1 94 ? -9.656 -2.974 14.465 1.00 98.56 94 LYS A N 1
ATOM 751 C CA . LYS A 1 94 ? -11.122 -2.900 14.468 1.00 98.56 94 LYS A CA 1
ATOM 752 C C . LYS A 1 94 ? -11.742 -3.867 15.481 1.00 98.56 94 LYS A C 1
ATOM 754 O O . LYS A 1 94 ? -12.690 -3.485 16.167 1.00 98.56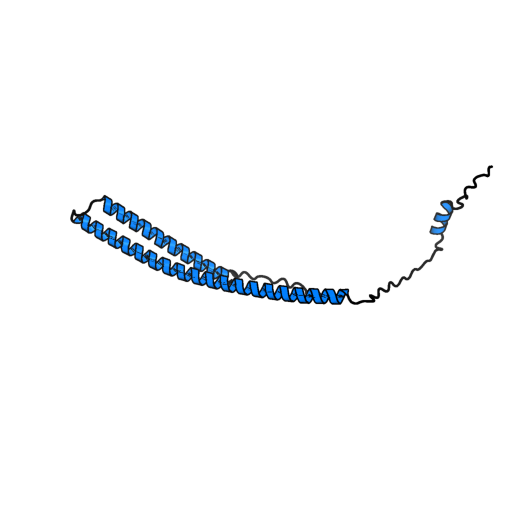 94 LYS A O 1
ATOM 759 N N . ASP A 1 95 ? -11.193 -5.069 15.637 1.00 98.50 95 ASP A N 1
ATOM 760 C CA . ASP A 1 95 ? -11.667 -6.031 16.636 1.00 98.50 95 ASP A CA 1
ATOM 761 C C . ASP A 1 95 ? -11.340 -5.564 18.071 1.00 98.50 95 ASP A C 1
ATOM 763 O O . ASP A 1 95 ? -12.188 -5.662 18.958 1.00 98.50 95 ASP A O 1
ATOM 767 N N . TYR A 1 96 ? -10.176 -4.945 18.304 1.00 98.50 96 TYR A N 1
ATOM 768 C CA . TYR A 1 96 ? -9.868 -4.310 19.592 1.00 98.50 96 TYR A CA 1
ATOM 769 C C . TYR A 1 96 ? -10.775 -3.115 19.897 1.00 98.50 96 TYR A C 1
ATOM 771 O O . TYR A 1 96 ? -11.238 -2.972 21.028 1.00 98.50 96 TYR A O 1
ATOM 779 N N . ALA A 1 97 ? -11.059 -2.261 18.910 1.00 98.50 97 ALA A N 1
ATOM 780 C CA . ALA A 1 97 ? -11.976 -1.136 19.089 1.00 98.50 97 ALA A CA 1
ATOM 781 C C . ALA A 1 97 ? -13.398 -1.613 19.437 1.00 98.50 97 ALA A C 1
ATOM 783 O O . ALA A 1 97 ? -14.061 -1.023 20.289 1.00 98.50 97 ALA A O 1
ATOM 784 N N . GLN A 1 98 ? -13.839 -2.722 18.837 1.00 98.56 98 GLN A N 1
ATOM 785 C CA . GLN A 1 98 ? -15.115 -3.364 19.155 1.00 98.56 98 GLN A CA 1
ATOM 786 C C . GLN A 1 98 ? -15.147 -3.851 20.613 1.00 98.56 98 GLN A C 1
ATOM 788 O O . GLN A 1 98 ? -16.085 -3.537 21.342 1.00 98.56 98 GLN A O 1
ATOM 793 N N . GLN A 1 99 ? -14.098 -4.540 21.071 1.00 98.56 99 GLN A N 1
ATOM 794 C CA . GLN A 1 99 ? -14.000 -4.991 22.465 1.00 98.56 99 GLN A CA 1
ATOM 795 C C . GLN A 1 99 ? -13.969 -3.822 23.461 1.00 98.56 99 GLN A C 1
ATOM 797 O O . GLN A 1 99 ? -14.541 -3.917 24.547 1.00 98.56 99 GLN A O 1
ATOM 802 N N . GLN A 1 100 ? -13.321 -2.706 23.107 1.00 98.19 100 GLN A N 1
ATOM 803 C CA . GLN A 1 100 ? -13.317 -1.503 23.945 1.00 98.19 100 GLN A CA 1
ATOM 804 C C . GLN A 1 100 ? -14.709 -0.884 24.066 1.00 98.19 100 GLN A C 1
ATOM 806 O O . GLN A 1 100 ? -15.089 -0.490 25.167 1.00 98.19 100 GLN A O 1
ATOM 811 N N . LEU A 1 101 ? -15.474 -0.830 22.971 1.00 98.62 101 LEU A N 1
ATOM 812 C CA . LEU A 1 101 ? -16.863 -0.377 23.003 1.00 98.62 101 LEU A CA 1
ATOM 813 C C . LEU A 1 101 ? -17.712 -1.266 23.920 1.00 98.62 101 LEU A C 1
ATOM 815 O O . LEU A 1 101 ? -18.359 -0.753 24.827 1.00 98.62 101 LEU A O 1
ATOM 819 N N . GLU A 1 102 ? -17.635 -2.587 23.758 1.00 98.38 102 GLU A N 1
ATOM 820 C CA . GLU A 1 102 ? -18.372 -3.538 24.602 1.00 98.38 102 GLU A CA 1
ATOM 821 C C . GLU A 1 102 ? -17.986 -3.426 26.086 1.00 98.38 102 GLU A C 1
ATOM 823 O O . GLU A 1 102 ? -18.830 -3.532 26.979 1.00 98.38 102 GLU A O 1
ATOM 828 N N . GLY A 1 103 ? -16.701 -3.204 26.375 1.00 98.19 103 GLY A N 1
ATOM 829 C CA . GLY A 1 103 ? -16.221 -2.958 27.733 1.00 98.19 103 GLY A CA 1
ATOM 830 C C . GLY A 1 103 ? -16.784 -1.667 28.330 1.00 98.19 103 GLY A C 1
ATOM 831 O O . GLY A 1 103 ? -17.152 -1.637 29.506 1.00 98.19 103 GLY A O 1
ATOM 832 N N . GLU A 1 104 ? -16.881 -0.610 27.527 1.00 98.25 104 GLU A N 1
ATOM 833 C CA . GLU A 1 104 ? -17.417 0.680 27.956 1.00 98.25 104 GLU A CA 1
ATOM 834 C C . GLU A 1 104 ? -18.936 0.631 28.172 1.00 98.25 104 GLU A C 1
ATOM 836 O O . GLU A 1 104 ? -19.429 1.146 29.174 1.00 98.25 104 GLU A O 1
ATOM 841 N N . GLU A 1 105 ? -19.672 -0.072 27.309 1.00 97.94 105 GLU A N 1
ATOM 842 C CA . GLU A 1 105 ? -21.110 -0.325 27.469 1.00 97.94 105 GLU A CA 1
ATOM 843 C C . GLU A 1 105 ? -21.413 -1.070 28.777 1.00 97.94 105 GLU A C 1
ATOM 845 O O . GLU A 1 105 ? -22.328 -0.695 29.516 1.00 97.94 105 GLU A O 1
ATOM 850 N N . LYS A 1 106 ? -20.594 -2.071 29.132 1.00 98.06 106 LYS A N 1
ATOM 851 C CA . LYS A 1 106 ? -20.709 -2.772 30.422 1.00 98.06 106 LYS A CA 1
ATOM 852 C C . LYS A 1 106 ? -20.481 -1.828 31.602 1.00 98.06 106 LYS A C 1
ATOM 854 O O . LYS A 1 106 ? -21.282 -1.828 32.536 1.00 98.06 106 LYS A O 1
ATOM 859 N N . LYS A 1 107 ? -19.440 -0.988 31.564 1.00 97.75 107 LYS A N 1
ATOM 860 C CA . LYS A 1 107 ? -19.193 0.012 32.622 1.00 97.75 107 LYS A CA 1
ATOM 861 C C . LYS A 1 107 ? -20.344 1.003 32.750 1.00 97.75 107 LYS A C 1
ATOM 863 O O . LYS A 1 107 ? -20.742 1.317 33.867 1.00 97.75 107 LYS A O 1
ATOM 868 N N . PHE A 1 108 ? -20.890 1.468 31.629 1.00 97.94 108 PHE A N 1
ATOM 869 C CA . PHE A 1 108 ? -22.039 2.368 31.616 1.00 97.94 108 PHE A CA 1
ATOM 870 C C . PHE A 1 108 ? -23.272 1.717 32.248 1.00 97.94 108 PHE A C 1
ATOM 872 O O . PHE A 1 108 ? -23.903 2.325 33.108 1.00 97.94 108 PHE A O 1
ATOM 879 N N . SER A 1 109 ? -23.560 0.452 31.918 1.00 96.50 109 SER A N 1
ATOM 880 C CA . SER A 1 109 ? -24.667 -0.299 32.532 1.00 96.50 109 SER A CA 1
ATOM 881 C C . SER A 1 109 ? -24.510 -0.491 34.048 1.00 96.50 109 SER A C 1
ATOM 883 O O . SER A 1 109 ? -25.501 -0.556 34.768 1.00 96.50 109 SER A O 1
ATOM 885 N N . ALA A 1 110 ? -23.268 -0.518 34.542 1.00 97.69 110 ALA A N 1
ATOM 886 C CA . ALA A 1 110 ? -22.941 -0.575 35.964 1.00 97.69 110 ALA A CA 1
ATOM 887 C C . ALA A 1 110 ? -22.884 0.811 36.645 1.00 97.69 110 ALA A C 1
ATOM 889 O O . ALA A 1 110 ? -22.544 0.893 37.823 1.00 97.69 110 ALA A O 1
ATOM 890 N N . GLY A 1 111 ? -23.172 1.903 35.923 1.00 96.25 111 GLY A N 1
ATOM 891 C CA . GLY A 1 111 ? -23.101 3.275 36.444 1.00 96.25 111 GLY A CA 1
ATOM 892 C C . GLY A 1 111 ? -21.677 3.816 36.636 1.00 96.25 111 GLY A C 1
ATOM 893 O O . GLY A 1 111 ? -21.491 4.833 37.297 1.00 96.25 111 GLY A O 1
ATOM 894 N N . LEU A 1 112 ? -20.667 3.149 36.069 1.00 95.69 112 LEU A N 1
ATOM 895 C CA . LEU A 1 112 ? -19.242 3.493 36.191 1.00 95.69 112 LEU A CA 1
ATOM 896 C C . LEU A 1 112 ? -18.705 4.292 34.991 1.00 95.69 112 LEU A C 1
ATOM 898 O O . LEU A 1 112 ? -17.505 4.548 34.906 1.00 95.69 112 LEU A O 1
ATOM 902 N N . SER A 1 113 ? -19.570 4.647 34.040 1.00 95.81 113 SER A N 1
ATOM 903 C CA . SER A 1 113 ? -19.230 5.437 32.855 1.00 95.81 113 SER A CA 1
ATOM 904 C C . SER A 1 113 ? -20.387 6.358 32.462 1.00 95.81 113 SER A C 1
ATOM 906 O O . SER A 1 113 ? -21.485 6.269 33.009 1.00 95.81 113 SER A O 1
ATOM 908 N N . ILE A 1 114 ? -20.138 7.248 31.505 1.00 96.31 114 ILE A N 1
ATOM 909 C CA . ILE A 1 114 ? -21.089 8.228 30.977 1.00 96.31 114 ILE A CA 1
ATOM 910 C C . ILE A 1 114 ? -21.215 8.090 29.457 1.00 96.31 114 ILE A C 1
ATOM 912 O O . ILE A 1 114 ? -20.297 7.629 28.779 1.00 96.31 114 ILE A O 1
ATOM 916 N N . THR A 1 115 ? -22.329 8.568 28.900 1.00 95.94 115 THR A N 1
ATOM 917 C CA . THR A 1 115 ? -22.652 8.464 27.464 1.00 95.94 115 THR A CA 1
ATOM 918 C C . THR A 1 115 ? -21.563 9.030 26.548 1.00 95.94 115 THR A C 1
ATOM 920 O O . THR A 1 115 ? -21.359 8.524 25.447 1.00 95.94 115 THR A O 1
ATOM 923 N N . TYR A 1 116 ? -20.828 10.049 27.008 1.00 97.56 116 TYR A N 1
ATOM 924 C CA . TYR A 1 116 ? -19.697 10.619 26.274 1.00 97.56 116 TYR A CA 1
ATOM 925 C C . TYR A 1 116 ? -18.648 9.559 25.895 1.00 97.56 116 TYR A C 1
ATOM 927 O O . TYR A 1 116 ? -18.221 9.513 24.743 1.00 97.56 116 TYR A O 1
ATOM 935 N N . PHE A 1 117 ? -18.276 8.667 26.821 1.00 97.69 117 PHE A N 1
ATOM 936 C CA . PHE A 1 117 ? -17.269 7.641 26.544 1.00 97.69 117 PHE A CA 1
ATOM 937 C C . PHE A 1 117 ? -17.777 6.587 25.559 1.00 97.69 117 PHE A C 1
ATOM 939 O O . PHE A 1 117 ? -17.014 6.160 24.697 1.00 97.69 117 PHE A O 1
ATOM 946 N N . ILE A 1 118 ? -19.065 6.227 25.604 1.00 98.12 118 ILE A N 1
ATOM 947 C CA . ILE A 1 118 ? -19.672 5.337 24.599 1.00 98.12 118 ILE A CA 1
ATOM 948 C C . ILE A 1 118 ? -19.557 5.957 23.203 1.00 98.12 118 ILE A C 1
ATOM 950 O O . ILE A 1 118 ? -19.047 5.316 22.287 1.00 98.12 118 ILE A O 1
ATOM 954 N N . LEU A 1 119 ? -19.976 7.217 23.045 1.00 98.25 119 LEU A N 1
ATOM 955 C CA . LEU A 1 119 ? -19.873 7.949 21.776 1.00 98.25 119 LEU A CA 1
ATOM 956 C C . LEU A 1 119 ? -18.424 8.042 21.287 1.00 98.25 119 LEU A C 1
ATOM 958 O O . LEU A 1 119 ? -18.161 7.908 20.091 1.00 98.25 119 LEU A O 1
ATOM 962 N N . GLN A 1 120 ? -17.472 8.233 22.200 1.00 98.25 120 GLN A N 1
ATOM 963 C CA . GLN A 1 120 ? -16.053 8.210 21.864 1.00 98.25 120 GLN A CA 1
ATOM 964 C C . GLN A 1 120 ? -15.632 6.836 21.310 1.00 98.25 120 GLN A C 1
ATOM 966 O O . GLN A 1 120 ? -15.056 6.776 20.224 1.00 98.25 120 GLN A O 1
ATOM 971 N N . ARG A 1 121 ? -15.974 5.727 21.985 1.00 98.31 121 ARG A N 1
ATOM 972 C CA . ARG A 1 121 ? -15.634 4.367 21.519 1.00 98.31 121 ARG A CA 1
ATOM 973 C C . ARG A 1 121 ? -16.318 3.993 20.207 1.00 98.31 121 ARG A C 1
ATOM 975 O O . ARG A 1 121 ? -15.707 3.348 19.360 1.00 98.31 121 ARG A O 1
ATOM 982 N N . GLN A 1 122 ? -17.556 4.434 20.000 1.00 98.25 122 GLN A N 1
ATOM 983 C CA . GLN A 1 122 ? -18.261 4.250 18.730 1.00 98.25 122 GLN A CA 1
ATOM 984 C C . GLN A 1 122 ? -17.552 4.974 17.579 1.00 98.25 122 GLN A C 1
ATOM 986 O O . GLN A 1 122 ? -17.397 4.398 16.501 1.00 98.25 122 GLN A O 1
ATOM 991 N N . ASN A 1 123 ? -17.072 6.201 17.808 1.00 98.56 123 ASN A N 1
ATOM 992 C CA . ASN A 1 123 ? -16.275 6.931 16.821 1.00 98.56 123 ASN A CA 1
ATOM 993 C C . ASN A 1 123 ? -14.942 6.229 16.526 1.00 98.56 123 ASN A C 1
ATOM 995 O O . ASN A 1 123 ? -14.583 6.081 15.359 1.00 98.56 123 ASN A O 1
ATOM 999 N N . GLU A 1 124 ? -14.233 5.750 17.550 1.00 98.44 124 GLU A N 1
ATOM 1000 C CA . GLU A 1 124 ? -12.980 4.994 17.388 1.00 98.44 124 GLU A CA 1
ATOM 1001 C C . GLU A 1 124 ? -13.197 3.707 16.570 1.00 98.44 124 GLU A C 1
ATOM 1003 O O . GLU A 1 124 ? -12.452 3.431 15.627 1.00 98.44 124 GLU A O 1
ATOM 1008 N N . LEU A 1 125 ? -14.267 2.955 16.850 1.00 98.62 125 LEU A N 1
ATOM 1009 C CA . LEU A 1 125 ? -14.653 1.777 16.070 1.00 98.62 125 LEU A CA 1
ATOM 1010 C C . LEU A 1 125 ? -15.009 2.134 14.619 1.00 98.62 125 LEU A C 1
ATOM 1012 O O . LEU A 1 125 ? -14.607 1.426 13.693 1.00 98.62 125 LEU A O 1
ATOM 1016 N N . ALA A 1 126 ? -15.747 3.222 14.396 1.00 98.50 126 ALA A N 1
ATOM 1017 C CA . ALA A 1 126 ? -16.088 3.682 13.052 1.00 98.50 126 ALA A CA 1
ATOM 1018 C C . ALA A 1 126 ? -14.833 4.066 12.250 1.00 98.50 126 ALA A C 1
ATOM 1020 O O . ALA A 1 126 ? -14.704 3.688 11.083 1.00 98.50 126 ALA A O 1
ATOM 1021 N N . GLN A 1 127 ? -13.875 4.747 12.883 1.00 98.50 127 GLN A N 1
ATOM 1022 C CA . GLN A 1 127 ? -12.581 5.057 12.278 1.00 98.50 127 GLN A CA 1
ATOM 1023 C C . GLN A 1 127 ? -11.793 3.785 11.948 1.00 98.50 127 GLN A C 1
ATOM 1025 O O . GLN A 1 127 ? -11.299 3.658 10.827 1.00 98.50 127 GLN A O 1
ATOM 1030 N N . ALA A 1 128 ? -11.727 2.819 12.870 1.00 98.44 128 ALA A N 1
ATOM 1031 C CA . ALA A 1 128 ? -11.031 1.552 12.650 1.00 98.44 128 ALA A CA 1
ATOM 1032 C C . ALA A 1 128 ? -11.635 0.750 11.483 1.00 98.44 128 ALA A C 1
ATOM 1034 O O . ALA A 1 128 ? -10.898 0.271 10.621 1.00 98.44 128 ALA A O 1
ATOM 1035 N N . ARG A 1 129 ? -12.972 0.693 11.377 1.00 98.44 129 ARG A N 1
ATOM 1036 C CA . ARG A 1 129 ? -13.673 0.117 10.212 1.00 98.44 129 ARG A CA 1
ATOM 1037 C C . ARG A 1 129 ? -13.314 0.844 8.914 1.00 98.44 129 ARG A C 1
ATOM 1039 O O . ARG A 1 129 ? -13.091 0.209 7.887 1.00 98.44 129 ARG A O 1
ATOM 1046 N N . GLY A 1 130 ? -13.220 2.173 8.951 1.00 98.31 130 GLY A N 1
ATOM 1047 C CA . GLY A 1 130 ? -12.784 2.970 7.802 1.00 98.31 130 GLY A CA 1
ATOM 1048 C C . GLY A 1 130 ? -11.348 2.658 7.362 1.00 98.31 130 GLY A C 1
ATOM 1049 O O . GLY A 1 130 ? -11.062 2.624 6.164 1.00 98.31 130 GLY A O 1
ATOM 1050 N N . VAL A 1 131 ? -10.443 2.401 8.311 1.00 98.31 131 VAL A N 1
ATOM 1051 C CA . VAL A 1 131 ? -9.061 1.985 8.024 1.00 98.31 131 VAL A CA 1
ATOM 1052 C C . VAL A 1 131 ? -9.017 0.575 7.428 1.00 98.31 131 VAL A C 1
ATOM 1054 O O . VAL A 1 131 ? -8.326 0.381 6.430 1.00 98.31 131 VAL A O 1
ATOM 1057 N N . GLU A 1 132 ? -9.784 -0.379 7.966 1.00 98.12 132 GLU A N 1
ATOM 1058 C CA . GLU A 1 132 ? -9.907 -1.742 7.420 1.00 98.12 132 GLU A CA 1
ATOM 1059 C C . GLU A 1 132 ? -10.397 -1.729 5.965 1.00 98.12 132 GLU A C 1
ATOM 1061 O O . GLU A 1 132 ? -9.776 -2.334 5.089 1.00 98.12 132 GLU A O 1
ATOM 1066 N N . LEU A 1 133 ? -11.457 -0.970 5.675 1.00 98.12 133 LEU A N 1
ATOM 1067 C CA . LEU A 1 133 ? -11.992 -0.835 4.318 1.00 98.12 133 LEU A CA 1
ATOM 1068 C C . LEU A 1 133 ? -10.979 -0.225 3.345 1.00 98.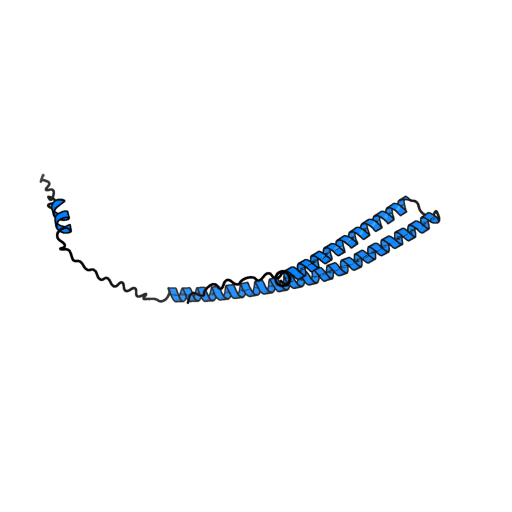12 133 LEU A C 1
ATOM 1070 O O . LEU A 1 133 ? -10.850 -0.689 2.211 1.00 98.12 133 LEU A O 1
ATOM 1074 N N . ARG A 1 134 ? -10.233 0.797 3.779 1.00 97.94 134 ARG A N 1
ATOM 1075 C CA . ARG A 1 134 ? -9.174 1.392 2.955 1.00 97.94 134 ARG A CA 1
ATOM 1076 C C . ARG A 1 134 ? -8.047 0.392 2.690 1.00 97.94 134 ARG A C 1
ATOM 1078 O O . ARG A 1 134 ? -7.600 0.297 1.554 1.00 97.94 134 ARG A O 1
ATOM 1085 N N . ALA A 1 135 ? -7.640 -0.386 3.694 1.00 98.00 135 ALA A N 1
ATOM 1086 C CA . ALA A 1 135 ? -6.617 -1.417 3.530 1.00 98.00 135 ALA A CA 1
ATOM 1087 C C . ALA A 1 135 ? -7.041 -2.498 2.517 1.00 98.00 135 ALA A C 1
ATOM 1089 O O . ALA A 1 135 ? -6.234 -2.909 1.685 1.00 98.00 135 ALA A O 1
ATOM 1090 N N . LEU A 1 136 ? -8.315 -2.907 2.529 1.00 97.88 136 LEU A N 1
ATOM 1091 C CA . LEU A 1 136 ? -8.875 -3.822 1.526 1.00 97.88 136 LEU A CA 1
ATOM 1092 C C . LEU A 1 136 ? -8.854 -3.219 0.113 1.00 97.88 136 LEU A C 1
ATOM 1094 O O . LEU A 1 136 ? -8.489 -3.897 -0.848 1.00 97.88 136 LEU A O 1
ATOM 1098 N N . ALA A 1 137 ? -9.216 -1.941 -0.023 1.00 97.81 137 ALA A N 1
ATOM 1099 C CA . ALA A 1 137 ? -9.158 -1.242 -1.305 1.00 97.81 137 ALA A CA 1
ATOM 1100 C C . ALA A 1 137 ? -7.716 -1.131 -1.837 1.00 97.81 137 ALA A C 1
ATOM 1102 O O . ALA A 1 137 ? -7.470 -1.409 -3.013 1.00 97.81 137 ALA A O 1
ATOM 1103 N N . ASP A 1 138 ? -6.762 -0.788 -0.970 1.00 96.25 138 ASP A N 1
ATOM 1104 C CA . ASP A 1 138 ? -5.339 -0.696 -1.310 1.00 96.25 1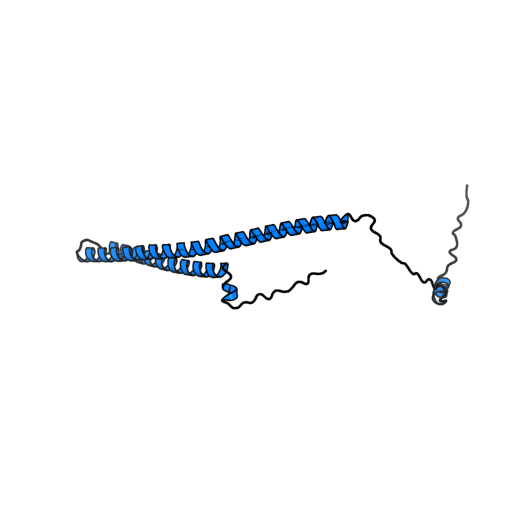38 ASP A CA 1
ATOM 1105 C C . ASP A 1 138 ? -4.771 -2.056 -1.740 1.00 96.25 138 ASP A C 1
ATOM 1107 O O . ASP A 1 138 ? -4.023 -2.134 -2.717 1.00 96.25 138 ASP A O 1
ATOM 1111 N N . TYR A 1 139 ? -5.174 -3.142 -1.072 1.00 97.88 139 TYR A N 1
ATOM 1112 C CA . TYR A 1 139 ? -4.819 -4.501 -1.477 1.00 97.88 139 TYR A CA 1
ATOM 1113 C C . TYR A 1 139 ? -5.338 -4.830 -2.877 1.00 97.88 139 TYR A C 1
ATOM 1115 O O . TYR A 1 139 ? -4.549 -5.213 -3.740 1.00 97.88 139 TYR A O 1
ATOM 1123 N N . ASN A 1 140 ? -6.621 -4.595 -3.154 1.00 95.94 140 ASN A N 1
ATOM 1124 C CA . ASN A 1 140 ? -7.184 -4.848 -4.483 1.00 95.94 140 ASN A CA 1
ATOM 1125 C C . ASN A 1 140 ? -6.469 -4.036 -5.573 1.00 95.94 140 ASN A C 1
ATOM 1127 O O . ASN A 1 140 ? -6.180 -4.559 -6.650 1.00 95.94 140 ASN A O 1
ATOM 1131 N N . LYS A 1 141 ? -6.112 -2.780 -5.278 1.00 96.12 141 LYS A N 1
ATOM 1132 C CA . LYS A 1 141 ? -5.315 -1.944 -6.182 1.00 96.12 141 LYS A CA 1
ATOM 1133 C C . LYS A 1 141 ? -3.920 -2.527 -6.420 1.00 96.12 141 LYS A C 1
ATOM 1135 O O . LYS A 1 141 ? -3.470 -2.562 -7.561 1.00 96.12 141 LYS A O 1
ATOM 1140 N N . SER A 1 142 ? -3.244 -2.999 -5.373 1.00 95.12 142 SER A N 1
ATOM 1141 C CA . SER A 1 142 ? -1.917 -3.616 -5.499 1.00 95.12 142 SER A CA 1
ATOM 1142 C C . SER A 1 142 ? -1.945 -4.911 -6.317 1.00 95.12 142 SER A C 1
ATOM 1144 O O . SER A 1 142 ? -1.038 -5.153 -7.108 1.00 95.12 142 SER A O 1
ATOM 1146 N N . VAL A 1 143 ? -3.014 -5.707 -6.199 1.00 94.25 143 VAL A N 1
ATOM 1147 C CA . VAL A 1 143 ? -3.213 -6.921 -7.005 1.00 94.25 143 VAL A CA 1
ATOM 1148 C C . VAL A 1 143 ? -3.431 -6.566 -8.476 1.00 94.25 143 VAL A C 1
ATOM 1150 O O . VAL A 1 143 ? -2.813 -7.179 -9.345 1.00 94.25 143 VAL A O 1
ATOM 1153 N N . ALA A 1 144 ? -4.255 -5.555 -8.766 1.00 92.06 144 ALA A N 1
ATOM 1154 C CA . ALA A 1 144 ? -4.454 -5.074 -10.132 1.00 92.06 144 ALA A CA 1
ATOM 1155 C C . ALA A 1 144 ? -3.148 -4.544 -10.751 1.00 92.06 144 ALA A C 1
ATOM 1157 O O . ALA A 1 144 ? -2.854 -4.811 -11.915 1.00 92.06 144 ALA A O 1
ATOM 1158 N N . GLU A 1 145 ? -2.329 -3.844 -9.963 1.00 90.56 145 GLU A N 1
ATOM 1159 C CA . GLU A 1 145 ? -1.024 -3.356 -10.410 1.00 90.56 145 GLU A CA 1
ATOM 1160 C C . GLU A 1 145 ? -0.045 -4.504 -10.683 1.00 90.56 145 GLU A C 1
ATOM 1162 O O . GLU A 1 145 ? 0.621 -4.516 -11.714 1.00 90.56 145 GLU A O 1
ATOM 1167 N N . LEU A 1 146 ? -0.007 -5.527 -9.826 1.00 90.81 146 LEU A N 1
ATOM 1168 C CA . LEU A 1 146 ? 0.796 -6.725 -10.072 1.00 90.81 146 LEU A CA 1
ATOM 1169 C C . LEU A 1 146 ? 0.406 -7.416 -11.389 1.00 90.81 146 LEU A C 1
ATOM 1171 O O . LEU A 1 146 ? 1.277 -7.793 -12.173 1.00 90.81 146 LEU A O 1
ATOM 1175 N N . GLN A 1 147 ? -0.894 -7.527 -11.671 1.00 87.75 147 GLN A N 1
ATOM 1176 C CA . GLN A 1 147 ? -1.396 -8.076 -12.935 1.00 87.75 147 GLN A CA 1
ATOM 1177 C C . GLN A 1 147 ? -1.000 -7.224 -14.152 1.00 87.75 147 GLN A C 1
ATOM 1179 O O . GLN A 1 147 ? -0.717 -7.785 -15.219 1.00 87.75 147 GLN A O 1
ATOM 1184 N N . ARG A 1 148 ? -0.955 -5.893 -13.986 1.00 86.19 148 ARG A N 1
ATOM 1185 C CA . ARG A 1 148 ? -0.484 -4.936 -15.000 1.00 86.19 148 ARG A CA 1
ATOM 1186 C C . ARG A 1 148 ? 0.984 -5.153 -15.331 1.00 86.19 148 ARG A C 1
ATOM 1188 O O . ARG A 1 148 ? 1.330 -5.281 -16.502 1.00 86.19 148 ARG A O 1
ATOM 1195 N N . VAL A 1 149 ? 1.833 -5.227 -14.309 1.00 84.06 149 VAL A N 1
ATOM 1196 C CA . VAL A 1 149 ? 3.290 -5.316 -14.469 1.00 84.06 149 VAL A CA 1
ATOM 1197 C C . VAL A 1 149 ? 3.723 -6.664 -15.051 1.00 84.06 149 VAL A C 1
ATOM 1199 O O . VAL A 1 149 ? 4.586 -6.708 -15.922 1.00 84.06 149 VAL A O 1
ATOM 1202 N N . ILE A 1 150 ? 3.074 -7.767 -14.664 1.00 78.56 150 ILE A N 1
ATOM 1203 C CA . ILE A 1 150 ? 3.361 -9.102 -15.226 1.00 78.56 150 ILE A CA 1
ATOM 1204 C C . ILE A 1 150 ? 2.901 -9.211 -16.702 1.00 78.56 150 ILE A C 1
ATOM 1206 O O . ILE A 1 150 ? 3.091 -10.235 -17.350 1.00 78.56 150 ILE A O 1
ATOM 1210 N N . SER A 1 151 ? 2.313 -8.154 -17.283 1.00 64.00 151 SER A N 1
ATOM 1211 C CA . SER A 1 151 ? 1.732 -8.156 -18.636 1.00 64.00 151 SER A CA 1
ATOM 1212 C C . SER A 1 151 ? 0.645 -9.214 -18.837 1.00 64.00 151 SER A C 1
ATOM 1214 O O . SER A 1 151 ? 0.192 -9.456 -19.956 1.00 64.00 151 SER A O 1
ATOM 1216 N N . THR A 1 152 ? 0.122 -9.781 -17.746 1.00 53.84 152 THR A N 1
ATOM 1217 C CA . THR A 1 152 ? -1.106 -10.565 -17.803 1.00 53.84 152 THR A CA 1
ATOM 1218 C C . THR A 1 152 ? -2.295 -9.712 -18.195 1.00 53.84 152 THR A C 1
ATOM 1220 O O . THR A 1 152 ? -3.249 -10.288 -18.665 1.00 53.84 152 THR A O 1
ATOM 1223 N N . THR A 1 153 ? -2.269 -8.379 -18.113 1.00 48.66 153 THR A N 1
ATOM 1224 C CA . THR A 1 153 ? -3.392 -7.555 -18.595 1.00 48.66 153 THR A CA 1
ATOM 1225 C C . THR A 1 153 ? -3.642 -7.695 -20.100 1.00 48.66 153 THR A C 1
ATOM 1227 O O . THR A 1 153 ? -4.796 -7.640 -20.501 1.00 48.66 153 THR A O 1
ATOM 1230 N N . LEU A 1 154 ? -2.626 -7.918 -20.942 1.00 44.03 154 LEU A N 1
ATOM 1231 C CA . LEU A 1 154 ? -2.832 -8.117 -22.387 1.00 44.03 154 LEU A CA 1
ATOM 1232 C C . LEU A 1 154 ? -3.280 -9.557 -22.699 1.00 44.03 154 LEU A C 1
ATOM 1234 O O . LEU A 1 154 ? -4.255 -9.731 -23.423 1.00 44.03 154 LEU A O 1
ATOM 1238 N N . SER A 1 155 ? -2.666 -10.580 -22.086 1.00 46.50 155 SER A N 1
ATOM 1239 C CA . SER A 1 155 ? -3.096 -11.984 -22.256 1.00 46.50 155 SER A CA 1
ATOM 1240 C C . SER A 1 155 ? -4.394 -12.345 -21.518 1.00 46.50 155 SER A C 1
ATOM 1242 O O . SER A 1 155 ? -5.102 -13.240 -21.958 1.00 46.50 155 SER A O 1
ATOM 1244 N N . SER A 1 156 ? -4.746 -11.673 -20.415 1.00 49.47 156 SER A N 1
ATOM 1245 C CA . SER A 1 156 ? -6.011 -11.880 -19.686 1.00 49.47 156 SER A CA 1
ATOM 1246 C C . SER A 1 156 ? -7.175 -11.103 -20.297 1.00 49.47 156 SER A C 1
ATOM 1248 O O . SER A 1 156 ? -8.315 -11.540 -20.168 1.00 49.47 156 SER A O 1
ATOM 1250 N N . ASN A 1 157 ? -6.900 -9.993 -20.998 1.00 52.31 157 ASN A N 1
ATOM 1251 C CA . ASN A 1 157 ? -7.891 -9.259 -21.793 1.00 52.31 157 ASN A CA 1
ATOM 1252 C C . ASN A 1 157 ? -7.835 -9.598 -23.300 1.00 52.31 157 ASN A C 1
ATOM 1254 O O . ASN A 1 157 ? -8.462 -8.894 -24.086 1.00 52.31 157 ASN A O 1
ATOM 1258 N N . ASN A 1 158 ? -7.125 -10.660 -23.715 1.00 48.84 158 ASN A N 1
ATOM 1259 C CA . ASN A 1 158 ? -7.023 -11.118 -25.114 1.00 48.84 158 ASN A CA 1
ATOM 1260 C C . ASN A 1 158 ? -6.654 -10.015 -26.133 1.00 48.84 158 ASN A C 1
ATOM 1262 O O . ASN A 1 158 ? -7.227 -9.937 -27.219 1.00 48.84 158 ASN A O 1
ATOM 1266 N N . ILE A 1 159 ? -5.699 -9.147 -25.807 1.00 48.72 159 ILE A N 1
ATOM 1267 C CA . ILE A 1 159 ? -5.210 -8.121 -26.734 1.00 48.72 159 ILE A CA 1
ATOM 1268 C C . ILE A 1 159 ? -3.903 -8.617 -27.361 1.00 48.72 159 ILE A C 1
ATOM 1270 O O . ILE A 1 159 ? -2.835 -8.537 -26.754 1.00 48.72 159 ILE A O 1
ATOM 1274 N N . GLU A 1 160 ? -3.989 -9.125 -28.592 1.00 51.28 160 GLU A N 1
ATOM 1275 C CA . GLU A 1 160 ? -2.821 -9.455 -29.412 1.00 51.28 160 GLU A CA 1
ATOM 1276 C C . GLU A 1 160 ? -2.171 -8.176 -29.953 1.00 51.28 160 GLU A C 1
ATOM 1278 O O . GLU A 1 160 ? -2.750 -7.439 -30.756 1.00 51.28 160 GLU A O 1
ATOM 1283 N N . VAL A 1 161 ? -0.927 -7.918 -29.544 1.00 58.41 161 VAL A N 1
ATOM 1284 C CA . VAL A 1 161 ? -0.089 -6.913 -30.202 1.00 58.41 161 VAL A CA 1
ATOM 1285 C C . VAL A 1 161 ? 0.365 -7.505 -31.532 1.00 58.41 161 VAL A C 1
ATOM 1287 O O . VAL A 1 161 ? 1.268 -8.338 -31.584 1.00 58.41 161 VAL A O 1
ATOM 1290 N N . LYS A 1 162 ? -0.280 -7.087 -32.623 1.00 61.34 162 LYS A N 1
ATOM 1291 C CA . LYS A 1 162 ? 0.152 -7.424 -33.980 1.00 61.34 162 LYS A CA 1
ATOM 1292 C C . LYS A 1 162 ? 1.548 -6.839 -34.207 1.00 61.34 162 LYS A C 1
ATOM 1294 O O . LYS A 1 162 ? 1.682 -5.637 -34.432 1.00 61.34 162 LYS A O 1
ATOM 1299 N N . ASN A 1 163 ? 2.574 -7.686 -34.152 1.00 50.91 163 ASN A N 1
ATOM 1300 C CA . ASN A 1 163 ? 3.916 -7.318 -34.589 1.00 50.91 163 ASN A CA 1
ATOM 1301 C C . ASN A 1 163 ? 3.840 -6.902 -36.061 1.00 50.91 163 ASN A C 1
ATOM 1303 O O . ASN A 1 163 ? 3.467 -7.688 -36.932 1.00 50.91 163 ASN A O 1
ATOM 1307 N N . VAL A 1 164 ? 4.139 -5.634 -36.329 1.00 57.09 164 VAL A N 1
ATOM 1308 C CA . VAL A 1 164 ? 4.385 -5.164 -37.688 1.00 57.09 164 VAL A CA 1
ATOM 1309 C C . VAL A 1 164 ? 5.833 -5.521 -37.981 1.00 57.09 164 VAL A C 1
ATOM 1311 O O . VAL A 1 164 ? 6.740 -4.851 -37.493 1.00 57.09 164 VAL A O 1
ATOM 1314 N N . ASP A 1 165 ? 6.039 -6.601 -38.734 1.00 52.94 165 ASP A N 1
ATOM 1315 C CA . ASP A 1 165 ? 7.349 -6.951 -39.275 1.00 52.94 165 ASP A CA 1
ATOM 1316 C C . ASP A 1 165 ? 7.865 -5.766 -40.093 1.00 52.94 165 ASP A C 1
ATOM 1318 O O . ASP A 1 165 ? 7.365 -5.464 -41.180 1.00 52.94 165 ASP A O 1
ATOM 1322 N N . VAL A 1 166 ? 8.848 -5.053 -39.549 1.00 63.94 166 VAL A N 1
ATOM 1323 C CA . VAL A 1 166 ? 9.554 -4.017 -40.296 1.00 63.94 166 VAL A CA 1
ATOM 1324 C C . VAL A 1 166 ? 10.546 -4.748 -41.201 1.00 63.94 166 VAL A C 1
ATOM 1326 O O . VAL A 1 166 ? 11.433 -5.434 -40.686 1.00 63.94 166 VAL A O 1
ATOM 1329 N N . PRO A 1 167 ? 10.416 -4.661 -42.536 1.00 52.25 167 PRO A N 1
ATOM 1330 C CA . PRO A 1 167 ? 11.307 -5.375 -43.435 1.00 52.25 167 PRO A CA 1
ATOM 1331 C C . PRO A 1 167 ? 12.745 -4.892 -43.233 1.00 52.25 167 PRO A C 1
ATOM 1333 O O . PRO A 1 167 ? 13.052 -3.710 -43.393 1.00 52.25 167 PRO A O 1
ATOM 1336 N N . VAL A 1 168 ? 13.632 -5.829 -42.893 1.00 56.16 168 VAL A N 1
ATOM 1337 C CA . VAL A 1 168 ? 15.078 -5.605 -42.893 1.00 56.16 168 VAL A CA 1
ATOM 1338 C C . VAL A 1 168 ? 15.495 -5.399 -44.345 1.00 56.16 168 VAL A C 1
ATOM 1340 O O . VAL A 1 168 ? 15.499 -6.341 -45.140 1.00 56.16 168 VAL A O 1
ATOM 1343 N N . ILE A 1 169 ? 15.807 -4.156 -44.706 1.00 54.50 169 ILE A N 1
ATOM 1344 C CA . ILE A 1 169 ? 16.392 -3.831 -46.006 1.00 54.50 169 ILE A CA 1
ATOM 1345 C C . ILE A 1 169 ? 17.798 -4.445 -46.014 1.00 54.50 169 ILE A C 1
ATOM 1347 O O . ILE A 1 169 ? 18.662 -4.013 -45.252 1.00 54.50 169 ILE A O 1
ATOM 1351 N N . LYS A 1 170 ? 17.978 -5.502 -46.814 1.00 46.94 170 LYS A N 1
ATOM 1352 C CA . LYS A 1 170 ? 19.288 -6.086 -47.131 1.00 46.94 170 LYS A CA 1
ATOM 1353 C C . LYS A 1 170 ? 20.064 -5.193 -48.089 1.00 46.94 170 LYS A C 1
ATOM 1355 O O . LYS A 1 170 ? 19.417 -4.599 -48.980 1.00 46.94 170 LYS A O 1
#

Sequence (170 aa):
MWQRGSFPEFLGGYGTSLKNLLKNEFRTWSVGLNFTFPLRNRTAKANLGRAEETEKQLDLQNRRTLQNIEVEVRNAVQSVETAKLRIEAAKAAKDYAQQQLEGEEKKFSAGLSITYFILQRQNELAQARGVELRALADYNKSVAELQRVISTTLSSNNIEVKNVDVPVIK

Secondary structure (DSSP, 8-state):
-------------HHHHHHHHHS---------------S-THHHHHHHHHHHHHHHHHHHHHHHHHHHHHHHHHHHHHHHHHHHHHHHHHHHHHHHHHHHHHHHHHHHHTTSS-HHHHHHHHHHHHHHHHHHHHHHHHHHHHHHHHHHHTTHHHHHTT------------